Protein AF-A0A966SRJ8-F1 (afdb_monomer_lite)

Foldseek 3Di:
DDPDPVPDDDQDLVNLVVVLVVLVVVLVVVLVVCVVPPDVVSVVVSVVSNVVSVVSVVVSVVPVQDPVNVCVVVVPDDPPDD

pLDDT: mean 76.87, std 17.17, range [34.03, 96.12]

Structure (mmCIF, N/CA/C/O backbone):
data_AF-A0A966SRJ8-F1
#
_entry.id   AF-A0A966SRJ8-F1
#
loop_
_atom_site.group_PDB
_atom_site.id
_atom_site.type_symbol
_atom_site.label_atom_id
_atom_site.label_alt_id
_atom_site.label_comp_id
_atom_site.label_asym_id
_atom_site.label_entity_id
_atom_site.label_seq_id
_atom_site.pdb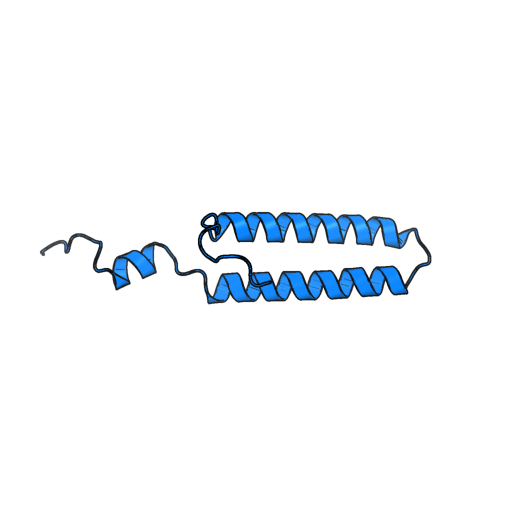x_PDB_ins_code
_atom_site.Cartn_x
_atom_site.Cartn_y
_atom_site.Cartn_z
_atom_site.occupancy
_atom_site.B_iso_or_equiv
_atom_site.auth_seq_id
_atom_site.auth_comp_id
_atom_site.auth_asym_id
_atom_site.auth_atom_id
_atom_site.pdbx_PDB_model_num
ATOM 1 N N . MET A 1 1 ? -19.129 -17.555 -13.601 1.00 34.03 1 MET A N 1
ATOM 2 C CA . MET A 1 1 ? -19.121 -18.409 -12.397 1.00 34.03 1 MET A CA 1
ATOM 3 C C . MET A 1 1 ? -18.810 -17.511 -11.213 1.00 34.03 1 MET A C 1
ATOM 5 O O . MET A 1 1 ? -17.668 -17.090 -11.080 1.00 34.03 1 MET A O 1
ATOM 9 N N . SER A 1 2 ? -19.828 -17.100 -10.454 1.00 48.03 2 SER A N 1
ATOM 10 C CA . SER A 1 2 ? -19.632 -16.384 -9.189 1.00 48.03 2 SER A CA 1
ATOM 11 C C . SER A 1 2 ? -19.063 -17.376 -8.180 1.00 48.03 2 SER A C 1
ATOM 13 O O . SER A 1 2 ? -19.622 -18.460 -8.036 1.00 48.03 2 SER A O 1
ATOM 15 N N . ARG A 1 3 ? -17.938 -17.051 -7.539 1.00 46.75 3 ARG A N 1
ATOM 16 C CA . ARG A 1 3 ? -17.430 -17.866 -6.428 1.00 46.75 3 ARG A CA 1
ATOM 17 C C . ARG A 1 3 ? -18.459 -17.847 -5.298 1.00 46.75 3 ARG A C 1
ATOM 19 O O . ARG A 1 3 ? -19.023 -16.789 -5.016 1.00 46.75 3 ARG A O 1
ATOM 26 N N . ASP A 1 4 ? -18.705 -19.006 -4.694 1.00 45.75 4 ASP A N 1
ATOM 27 C CA . ASP A 1 4 ? -19.569 -19.121 -3.524 1.00 45.75 4 ASP A CA 1
ATOM 28 C C . ASP A 1 4 ? -18.982 -18.288 -2.382 1.00 45.75 4 ASP A C 1
ATOM 30 O O . ASP A 1 4 ? -17.845 -18.488 -1.954 1.00 45.75 4 ASP A O 1
ATOM 34 N N . TRP A 1 5 ? -19.771 -17.341 -1.877 1.00 48.53 5 TRP A N 1
ATOM 35 C CA . TRP A 1 5 ? -19.380 -16.419 -0.804 1.00 48.53 5 TRP A CA 1
ATOM 36 C C . TRP A 1 5 ? -19.036 -17.128 0.521 1.00 48.53 5 TRP A C 1
ATOM 38 O O . TRP A 1 5 ? -18.505 -16.509 1.440 1.00 48.53 5 TRP A O 1
ATOM 48 N N . HIS A 1 6 ? -19.316 -18.428 0.630 1.00 45.59 6 HIS A N 1
ATOM 49 C CA . HIS A 1 6 ? -19.077 -19.242 1.821 1.00 45.59 6 HIS A CA 1
ATOM 50 C C . HIS A 1 6 ? -17.612 -19.674 2.021 1.00 45.59 6 HIS A C 1
ATOM 52 O O . HIS A 1 6 ? -17.281 -20.176 3.091 1.00 45.59 6 HIS A O 1
ATOM 58 N N . GLU A 1 7 ? -16.721 -19.446 1.049 1.00 50.22 7 GLU A N 1
ATOM 59 C CA . GLU A 1 7 ? -15.275 -19.715 1.186 1.00 50.22 7 GLU A CA 1
ATOM 60 C C . GLU A 1 7 ? -14.451 -18.493 1.635 1.00 50.22 7 GLU A C 1
ATOM 62 O O . GLU A 1 7 ? -13.216 -18.534 1.658 1.00 50.22 7 GLU A O 1
ATOM 67 N N . HIS A 1 8 ? -15.094 -17.379 1.992 1.00 49.03 8 HIS A N 1
ATOM 68 C CA . HIS A 1 8 ? -14.373 -16.193 2.438 1.00 49.03 8 HIS A CA 1
ATOM 69 C C . HIS A 1 8 ? -13.780 -16.400 3.837 1.00 49.03 8 HIS A C 1
ATOM 71 O O . HIS A 1 8 ? -14.457 -16.284 4.856 1.00 49.03 8 HIS A O 1
ATOM 77 N 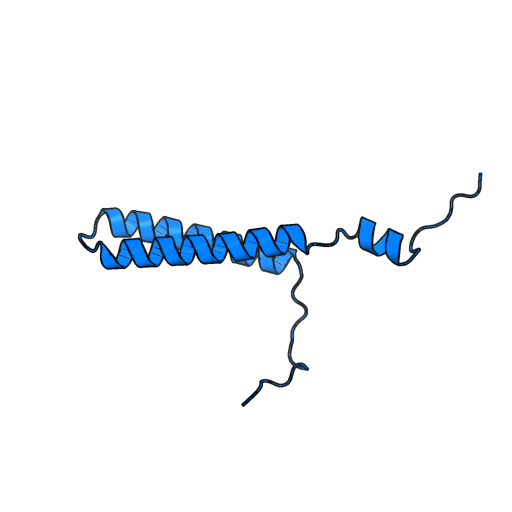N . LYS A 1 9 ? -12.470 -16.678 3.877 1.00 55.75 9 LYS A N 1
ATOM 78 C CA . LYS A 1 9 ? -11.646 -16.478 5.074 1.00 55.75 9 LYS A CA 1
ATOM 79 C C . LYS A 1 9 ? -11.848 -15.035 5.539 1.00 55.75 9 LYS A C 1
ATOM 81 O O . LYS A 1 9 ? -11.626 -14.115 4.753 1.00 55.75 9 LYS A O 1
ATOM 86 N N . TYR A 1 10 ? -12.281 -14.851 6.786 1.00 55.38 10 TYR A 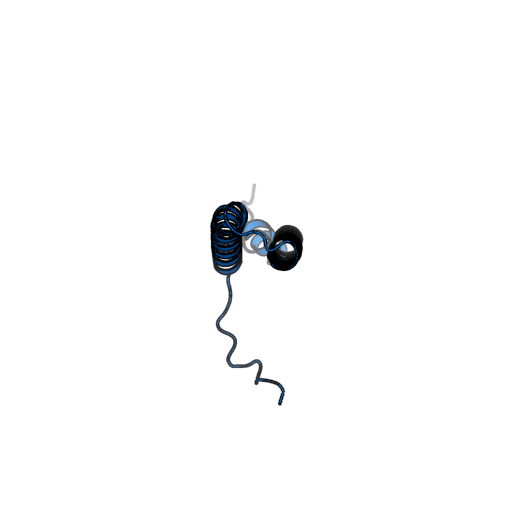N 1
ATOM 87 C CA . TYR A 1 10 ? -12.364 -13.536 7.418 1.00 55.38 10 TYR A CA 1
ATOM 88 C C . TYR A 1 10 ? -11.047 -12.781 7.195 1.00 55.38 10 TYR A C 1
ATOM 90 O O . TYR A 1 10 ? -9.976 -13.274 7.551 1.00 55.38 10 TYR A O 1
ATOM 98 N N . CYS A 1 11 ? -11.126 -11.611 6.564 1.00 65.88 11 CYS A N 1
ATOM 99 C CA . CYS A 1 11 ? -9.987 -10.723 6.387 1.00 65.88 11 CYS A CA 1
ATOM 100 C C . CYS A 1 11 ? -10.091 -9.628 7.449 1.00 65.88 11 CYS A C 1
ATOM 102 O O . CYS A 1 11 ? -11.056 -8.865 7.436 1.00 65.88 11 CYS A O 1
ATOM 104 N N . SER A 1 12 ? -9.156 -9.591 8.401 1.00 75.44 12 SER A N 1
ATOM 105 C CA . SER A 1 12 ? -9.062 -8.486 9.357 1.00 75.44 12 SER A CA 1
ATOM 106 C C . SER A 1 12 ? -8.532 -7.226 8.665 1.00 75.44 12 SER A C 1
ATOM 108 O O . SER A 1 12 ? -7.853 -7.318 7.640 1.00 75.44 12 SER A O 1
ATOM 110 N N . ALA A 1 13 ? -8.803 -6.052 9.243 1.00 79.56 13 ALA A N 1
ATOM 111 C CA . ALA A 1 13 ? -8.189 -4.799 8.797 1.00 79.56 13 ALA A CA 1
ATOM 112 C C . ALA A 1 13 ? -6.653 -4.893 8.823 1.00 79.56 13 ALA A C 1
ATOM 114 O O . ALA A 1 13 ? -5.996 -4.490 7.873 1.00 79.56 13 ALA A O 1
ATOM 115 N N . GLU A 1 14 ? -6.089 -5.557 9.836 1.00 82.56 14 GLU A N 1
ATOM 116 C CA . GLU A 1 14 ? -4.654 -5.847 9.938 1.00 82.56 14 GLU A CA 1
ATOM 117 C C . GLU A 1 14 ? -4.116 -6.650 8.741 1.00 82.56 14 GLU A C 1
ATOM 119 O O . GLU A 1 14 ? -3.077 -6.304 8.187 1.00 82.56 14 GLU A O 1
ATOM 124 N N . ASN A 1 15 ? -4.841 -7.677 8.276 1.00 84.62 15 ASN A N 1
ATOM 125 C CA . ASN A 1 15 ? -4.439 -8.437 7.087 1.00 84.62 15 ASN A CA 1
ATOM 126 C C . ASN A 1 15 ? -4.439 -7.563 5.825 1.00 84.62 15 ASN A C 1
ATOM 128 O O . ASN A 1 15 ? -3.587 -7.740 4.952 1.00 84.62 15 ASN A O 1
ATOM 132 N N . LEU A 1 16 ? -5.396 -6.636 5.714 1.00 86.62 16 LEU A N 1
ATOM 133 C CA . LEU A 1 16 ? -5.466 -5.697 4.597 1.00 86.62 16 LEU A CA 1
ATOM 134 C C . LEU A 1 16 ? -4.332 -4.670 4.657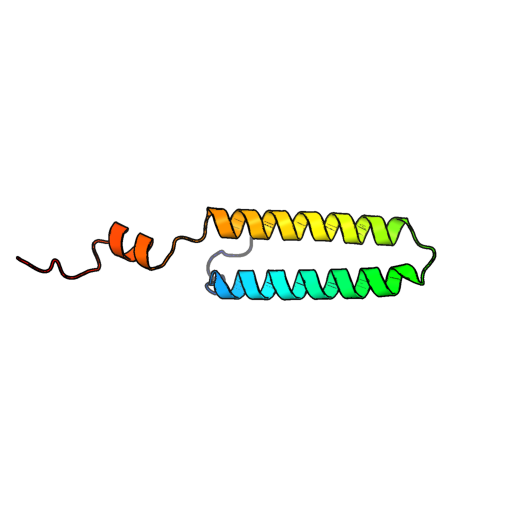 1.00 86.62 16 LEU A C 1
ATOM 136 O O . LEU A 1 16 ? -3.689 -4.442 3.635 1.00 86.62 16 LEU A O 1
ATOM 140 N N . TRP A 1 17 ? -4.038 -4.117 5.835 1.00 90.00 17 TRP A N 1
ATOM 141 C CA . TRP A 1 17 ? -2.907 -3.213 6.050 1.00 90.00 17 TRP A CA 1
ATOM 142 C C . TRP A 1 17 ? -1.574 -3.879 5.716 1.00 90.00 17 TRP A C 1
ATOM 144 O O . TRP A 1 17 ? -0.801 -3.344 4.924 1.00 90.00 17 TRP A O 1
ATOM 154 N N . HIS A 1 18 ? -1.355 -5.107 6.191 1.00 90.94 18 HIS A N 1
ATOM 155 C CA . HIS A 1 18 ? -0.159 -5.870 5.841 1.00 90.94 18 HIS A CA 1
ATOM 156 C C . HIS A 1 18 ? -0.025 -6.105 4.335 1.00 90.94 18 HIS A C 1
ATOM 158 O O . HIS A 1 18 ? 1.078 -6.047 3.787 1.00 90.94 18 HIS A O 1
ATOM 164 N N . TRP A 1 19 ? -1.137 -6.379 3.650 1.00 92.69 19 TRP A N 1
ATOM 165 C CA . TRP A 1 19 ? -1.128 -6.522 2.201 1.00 92.69 19 TRP A CA 1
ATOM 166 C C . TRP A 1 19 ? -0.791 -5.197 1.505 1.00 92.69 19 TRP A C 1
ATOM 168 O O . TRP A 1 19 ? 0.026 -5.202 0.586 1.00 92.69 19 TRP A O 1
ATOM 178 N N . VAL A 1 20 ? -1.368 -4.074 1.949 1.00 92.69 20 VAL A N 1
ATOM 179 C CA . VAL A 1 20 ? -1.060 -2.731 1.427 1.00 92.69 20 VAL A CA 1
ATOM 180 C C . VAL A 1 20 ? 0.436 -2.443 1.544 1.00 92.69 20 VAL A C 1
ATOM 182 O O . VAL A 1 20 ? 1.054 -2.105 0.534 1.00 92.69 20 VAL A O 1
ATOM 185 N N . ASP A 1 21 ? 1.034 -2.669 2.713 1.00 93.38 21 ASP A N 1
ATOM 186 C CA . ASP A 1 21 ? 2.465 -2.439 2.945 1.00 93.38 21 ASP A CA 1
ATOM 187 C C . ASP A 1 21 ? 3.337 -3.265 1.994 1.00 93.38 21 ASP A C 1
ATOM 189 O O . ASP A 1 21 ? 4.221 -2.731 1.321 1.00 93.38 21 ASP A O 1
ATOM 193 N N . GLN A 1 22 ? 3.032 -4.560 1.850 1.00 96.12 22 GLN A N 1
ATOM 194 C CA . GLN A 1 22 ? 3.741 -5.436 0.912 1.00 96.12 22 GLN A CA 1
ATOM 195 C C . GLN A 1 22 ? 3.619 -4.956 -0.537 1.00 96.12 22 GLN A C 1
ATOM 197 O O . GLN A 1 22 ? 4.566 -5.074 -1.316 1.00 96.12 22 GLN A O 1
ATOM 202 N N . GLN A 1 23 ? 2.451 -4.445 -0.938 1.00 95.25 23 GLN A N 1
ATOM 203 C CA . GLN A 1 23 ? 2.273 -3.908 -2.284 1.00 95.25 23 GLN A CA 1
ATOM 204 C C . GLN A 1 23 ? 3.079 -2.628 -2.496 1.00 95.25 23 GLN A C 1
ATOM 206 O O . GLN A 1 23 ? 3.678 -2.474 -3.561 1.00 95.25 23 GLN A O 1
ATOM 211 N N . VAL A 1 24 ? 3.113 -1.730 -1.509 1.00 93.94 24 VAL A N 1
ATOM 212 C CA . VAL A 1 24 ? 3.916 -0.503 -1.571 1.00 93.94 24 VAL A CA 1
ATOM 213 C C . VAL A 1 24 ? 5.395 -0.849 -1.722 1.00 93.94 24 VAL A C 1
ATOM 215 O O . VAL A 1 24 ? 6.021 -0.377 -2.670 1.00 93.94 24 VAL A O 1
ATOM 218 N N . GLU A 1 25 ? 5.921 -1.743 -0.883 1.00 95.50 25 GLU A N 1
ATOM 219 C CA . GLU A 1 25 ? 7.323 -2.175 -0.932 1.00 95.50 25 GLU A CA 1
ATOM 220 C C . GLU A 1 25 ? 7.692 -2.777 -2.300 1.00 95.50 25 GLU A C 1
ATOM 222 O O . GLU A 1 25 ? 8.691 -2.395 -2.914 1.00 95.50 25 GLU A O 1
ATOM 227 N N . GLN A 1 26 ? 6.846 -3.664 -2.837 1.00 94.88 26 GLN A N 1
ATOM 228 C CA . GLN A 1 26 ? 7.058 -4.265 -4.159 1.00 94.88 26 GLN A CA 1
ATOM 229 C C . GLN A 1 26 ? 7.083 -3.224 -5.282 1.00 94.88 26 GLN A C 1
ATOM 231 O O . GLN A 1 26 ? 7.884 -3.331 -6.212 1.00 94.88 26 GLN A O 1
ATOM 236 N N . ILE A 1 27 ? 6.193 -2.231 -5.233 1.00 93.31 27 ILE A N 1
ATOM 237 C CA . ILE A 1 27 ? 6.123 -1.179 -6.252 1.00 93.31 27 ILE A CA 1
ATOM 238 C C . ILE A 1 27 ? 7.348 -0.271 -6.168 1.00 93.31 27 ILE A C 1
ATOM 240 O O . ILE A 1 27 ? 7.888 0.110 -7.204 1.00 93.31 27 ILE A O 1
ATOM 244 N N . GLU A 1 28 ? 7.794 0.072 -4.963 1.00 92.31 28 GLU A N 1
ATOM 245 C CA . GLU A 1 28 ? 8.965 0.924 -4.758 1.00 92.31 28 GLU A CA 1
ATOM 246 C C . GLU A 1 28 ? 10.249 0.232 -5.211 1.00 92.31 28 GLU A C 1
ATOM 248 O O . GLU A 1 28 ? 11.012 0.819 -5.980 1.00 92.31 28 GLU A O 1
ATOM 253 N N . SER A 1 29 ? 10.417 -1.047 -4.869 1.00 92.81 29 SER A N 1
ATOM 254 C CA . SER A 1 29 ? 11.514 -1.870 -5.382 1.00 92.81 29 SER A CA 1
ATOM 255 C C . SER A 1 29 ? 11.495 -1.952 -6.915 1.00 92.81 29 SER A C 1
ATOM 257 O O . SER A 1 29 ? 12.513 -1.699 -7.562 1.00 92.81 29 SER A O 1
ATOM 259 N N . ALA A 1 30 ? 10.330 -2.195 -7.523 1.00 91.12 30 ALA A N 1
ATOM 260 C CA . ALA A 1 30 ? 10.195 -2.248 -8.978 1.00 91.12 30 ALA A CA 1
ATOM 261 C C . ALA A 1 30 ? 10.446 -0.889 -9.660 1.00 91.12 30 ALA A C 1
ATOM 263 O O . ALA A 1 30 ? 10.956 -0.846 -10.781 1.00 91.12 30 ALA A O 1
ATOM 264 N N . LEU A 1 31 ? 10.092 0.227 -9.013 1.00 89.31 31 LEU A N 1
ATOM 265 C CA . LEU A 1 31 ? 10.386 1.573 -9.508 1.00 89.31 31 LEU A CA 1
ATOM 266 C C . LEU A 1 31 ? 11.886 1.863 -9.464 1.00 89.31 31 LEU A C 1
ATOM 268 O O . LEU A 1 31 ? 12.405 2.462 -10.406 1.00 89.31 31 LEU A O 1
ATOM 272 N N . ASP A 1 32 ? 12.579 1.429 -8.414 1.00 89.31 32 ASP A N 1
ATOM 273 C CA . ASP A 1 32 ? 14.032 1.552 -8.308 1.00 89.31 32 ASP A CA 1
ATOM 274 C C . ASP A 1 32 ? 14.753 0.729 -9.380 1.00 89.31 32 ASP A C 1
ATOM 276 O O . ASP A 1 32 ? 15.627 1.255 -10.071 1.00 89.31 32 ASP A O 1
ATOM 280 N N . GLU A 1 33 ? 14.320 -0.507 -9.629 1.00 87.12 33 GLU A N 1
ATOM 281 C CA . GLU A 1 33 ? 14.815 -1.310 -10.754 1.00 87.12 33 GLU A CA 1
ATOM 282 C C . GLU A 1 33 ? 14.520 -0.639 -12.107 1.00 87.12 33 GLU A C 1
ATOM 284 O O . GLU A 1 33 ? 15.383 -0.561 -12.989 1.00 87.12 33 GLU A O 1
ATOM 289 N N . ALA A 1 34 ? 13.319 -0.076 -12.268 1.00 84.62 34 ALA A N 1
ATOM 290 C CA . ALA A 1 34 ? 12.906 0.612 -13.485 1.00 84.62 34 ALA A CA 1
ATOM 291 C C . ALA A 1 34 ? 13.651 1.933 -13.729 1.00 84.62 34 ALA A C 1
ATOM 293 O O . ALA A 1 34 ? 13.684 2.393 -14.870 1.00 84.62 34 ALA A O 1
ATOM 294 N N . LYS A 1 35 ? 14.278 2.559 -12.722 1.00 78.31 35 LYS A N 1
ATOM 295 C CA . LYS A 1 35 ? 15.159 3.726 -12.943 1.00 78.31 35 LYS A CA 1
ATOM 296 C C . LYS A 1 35 ? 16.353 3.366 -13.825 1.00 78.31 35 LYS A C 1
ATOM 298 O O . LYS A 1 35 ? 16.815 4.210 -14.590 1.00 78.31 35 LYS A O 1
ATOM 303 N N . HIS A 1 36 ? 16.813 2.119 -13.753 1.00 73.75 36 HIS A N 1
ATOM 304 C CA . HIS A 1 36 ? 17.914 1.611 -14.565 1.00 73.75 36 HIS A CA 1
ATOM 305 C C . HIS A 1 36 ? 17.465 1.107 -15.947 1.00 73.75 36 HIS A C 1
ATOM 307 O O . HIS A 1 36 ? 18.298 0.961 -16.842 1.00 73.75 36 HIS A O 1
ATOM 313 N N . ALA A 1 37 ? 16.162 0.897 -16.157 1.00 66.56 37 ALA A N 1
ATOM 314 C CA . ALA A 1 37 ? 15.587 0.460 -17.426 1.00 66.56 37 ALA A CA 1
ATOM 315 C C . ALA A 1 37 ? 14.949 1.631 -18.207 1.00 66.56 37 ALA A C 1
ATOM 317 O O . ALA A 1 37 ? 14.126 2.382 -17.687 1.00 66.56 37 ALA A O 1
ATOM 318 N N . GLN A 1 38 ? 15.262 1.776 -19.500 1.00 65.81 38 GLN A N 1
ATOM 319 C CA . GLN A 1 38 ? 14.632 2.772 -20.390 1.00 65.81 38 GLN A CA 1
ATOM 320 C C . GLN A 1 38 ? 13.223 2.341 -20.854 1.00 65.81 38 GLN A C 1
ATOM 322 O O . GLN A 1 38 ? 12.949 2.264 -22.049 1.00 65.81 38 GLN A O 1
ATOM 327 N N . CYS A 1 39 ? 12.313 2.031 -19.927 1.00 81.00 39 CYS A N 1
ATOM 328 C CA . CYS A 1 39 ? 10.936 1.658 -20.265 1.00 81.00 39 CYS A CA 1
ATOM 329 C C . CYS A 1 39 ? 9.920 2.547 -19.536 1.00 81.00 39 CYS A C 1
ATOM 331 O O . CYS A 1 39 ? 9.453 2.233 -18.441 1.00 81.00 39 CYS A O 1
ATOM 333 N N . GLU A 1 40 ? 9.564 3.674 -20.154 1.00 84.06 40 GLU A N 1
ATOM 334 C CA . GLU A 1 40 ? 8.612 4.642 -19.589 1.00 84.06 40 GLU A CA 1
ATOM 335 C C . GLU A 1 40 ? 7.191 4.072 -19.433 1.00 84.06 40 GLU A C 1
ATOM 337 O O . GLU A 1 40 ? 6.507 4.366 -18.455 1.00 84.06 40 GLU A O 1
ATOM 342 N N . SER A 1 41 ? 6.753 3.180 -20.329 1.00 85.88 41 SER A N 1
ATOM 343 C CA . SER A 1 41 ? 5.444 2.515 -20.212 1.00 85.88 41 SER A CA 1
ATOM 344 C C . SER A 1 41 ? 5.344 1.618 -18.971 1.00 85.88 41 SER A C 1
ATOM 346 O O . SER A 1 41 ? 4.284 1.526 -18.345 1.00 85.88 41 SER A O 1
ATOM 348 N N . TYR A 1 42 ? 6.455 0.990 -18.577 1.00 87.06 42 TYR A N 1
ATOM 349 C CA . TYR A 1 42 ? 6.527 0.183 -17.364 1.00 87.06 42 TYR A CA 1
ATOM 350 C C . TYR A 1 42 ? 6.426 1.051 -16.103 1.00 87.06 42 TYR A C 1
ATOM 352 O O . TYR A 1 42 ? 5.610 0.760 -15.228 1.00 87.06 42 TYR A O 1
ATOM 360 N N . LYS A 1 43 ? 7.150 2.179 -16.049 1.00 87.25 43 LYS A N 1
ATOM 361 C CA . LYS A 1 43 ? 7.047 3.149 -14.941 1.00 87.25 43 LYS A CA 1
ATOM 362 C C . LYS A 1 43 ? 5.623 3.680 -14.776 1.00 87.25 43 LYS A C 1
ATOM 364 O O . LYS A 1 43 ? 5.110 3.711 -13.662 1.00 87.25 43 LYS A O 1
ATOM 369 N N . MET A 1 44 ? 4.952 4.024 -15.878 1.00 90.19 44 MET A N 1
ATOM 370 C CA . MET A 1 44 ? 3.555 4.477 -15.844 1.00 90.19 44 MET A CA 1
ATOM 371 C C . MET A 1 44 ? 2.607 3.426 -15.255 1.00 90.19 44 MET A C 1
ATOM 373 O O . MET A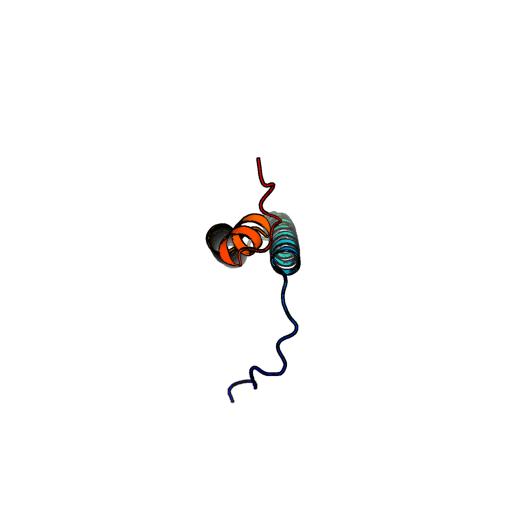 1 44 ? 1.697 3.767 -14.503 1.00 90.19 44 MET A O 1
ATOM 377 N N . THR A 1 45 ? 2.845 2.145 -15.542 1.00 92.06 45 THR A N 1
ATOM 378 C CA . THR A 1 45 ? 2.052 1.044 -14.976 1.00 92.06 45 THR A CA 1
ATOM 379 C C . THR A 1 45 ? 2.285 0.905 -13.468 1.00 92.06 45 THR A C 1
ATOM 381 O O . THR A 1 45 ? 1.332 0.706 -12.715 1.00 92.06 45 THR A O 1
ATOM 384 N N . LEU A 1 46 ? 3.530 1.060 -13.005 1.00 91.75 46 LEU A N 1
ATOM 385 C CA . LEU A 1 46 ? 3.862 1.050 -11.576 1.00 91.75 46 LEU A CA 1
ATOM 386 C C . LEU A 1 46 ? 3.217 2.225 -10.828 1.00 91.75 46 LEU A C 1
ATOM 388 O O . LEU A 1 46 ? 2.667 2.024 -9.747 1.00 91.75 46 LEU A O 1
ATOM 392 N N . PHE A 1 47 ? 3.199 3.423 -11.419 1.00 91.62 47 PHE A N 1
ATOM 393 C CA . PHE A 1 47 ? 2.493 4.571 -10.841 1.00 91.62 47 PHE A CA 1
ATOM 394 C C . PHE A 1 47 ? 0.980 4.351 -10.760 1.00 91.62 47 PHE A C 1
ATOM 396 O O . PHE A 1 47 ? 0.390 4.613 -9.715 1.00 91.62 47 PHE A O 1
ATOM 403 N N . ALA A 1 48 ? 0.360 3.806 -11.810 1.00 92.75 48 ALA A N 1
ATOM 404 C CA . ALA A 1 48 ? -1.062 3.468 -11.782 1.00 92.75 48 ALA A CA 1
ATOM 405 C C . ALA A 1 48 ? -1.379 2.430 -10.692 1.00 92.75 48 ALA A C 1
ATOM 407 O O . ALA A 1 48 ? -2.366 2.559 -9.970 1.00 92.75 48 ALA A O 1
ATOM 408 N N . ARG A 1 49 ? -0.512 1.422 -10.520 1.00 93.94 49 ARG A N 1
ATOM 409 C CA . ARG A 1 49 ? -0.648 0.430 -9.444 1.00 93.94 49 ARG A CA 1
ATOM 410 C C . ARG A 1 49 ? -0.511 1.076 -8.063 1.00 93.94 49 ARG A C 1
ATOM 412 O O . ARG A 1 49 ? -1.290 0.738 -7.177 1.00 93.94 49 ARG A O 1
ATOM 419 N N . LYS A 1 50 ? 0.417 2.025 -7.888 1.00 93.25 50 LYS A N 1
ATOM 420 C CA . LYS A 1 50 ? 0.565 2.790 -6.638 1.00 93.25 50 LYS A CA 1
ATOM 421 C C . LYS A 1 50 ? -0.714 3.556 -6.304 1.00 93.25 50 LYS A C 1
ATOM 423 O O . LYS A 1 50 ? -1.192 3.460 -5.182 1.00 93.25 50 LYS A O 1
ATOM 428 N N . GLU A 1 51 ? -1.309 4.235 -7.285 1.00 94.69 51 GLU A N 1
ATOM 429 C CA . GLU A 1 51 ? -2.572 4.962 -7.098 1.00 94.69 51 GLU A CA 1
ATOM 430 C C . GLU A 1 51 ? -3.720 4.031 -6.670 1.00 94.69 51 GLU A C 1
ATOM 432 O O . GLU A 1 51 ? -4.505 4.375 -5.788 1.00 94.69 51 GLU A O 1
ATOM 437 N N . MET A 1 52 ? -3.812 2.831 -7.254 1.00 94.50 52 MET A N 1
ATOM 438 C CA . MET A 1 52 ? -4.820 1.842 -6.853 1.00 94.50 52 MET A CA 1
ATOM 439 C C . MET A 1 52 ? -4.637 1.390 -5.402 1.00 94.50 52 MET A C 1
ATOM 441 O O . MET A 1 52 ? -5.618 1.311 -4.667 1.00 94.50 52 MET A O 1
ATOM 445 N N . VAL A 1 53 ? -3.397 1.117 -4.982 1.00 93.94 53 VAL A N 1
ATOM 446 C CA . VAL A 1 53 ? -3.089 0.730 -3.596 1.00 93.94 53 VAL A CA 1
ATOM 447 C C . VAL A 1 53 ? -3.421 1.866 -2.629 1.00 93.94 53 VAL A C 1
ATOM 449 O O . VAL A 1 53 ? -4.032 1.607 -1.597 1.00 93.94 53 VAL A O 1
ATOM 452 N N . SER A 1 54 ? -3.119 3.120 -2.983 1.00 93.06 54 SER A N 1
ATOM 453 C CA . SER A 1 54 ? -3.512 4.285 -2.180 1.00 93.06 54 SER A CA 1
ATOM 454 C C . SER A 1 54 ? -5.027 4.385 -2.007 1.00 93.06 54 SER A C 1
ATOM 456 O O . SER A 1 54 ? -5.487 4.533 -0.885 1.00 93.06 54 SER A O 1
ATOM 458 N N . LYS A 1 55 ? -5.819 4.194 -3.071 1.00 93.75 55 LYS A N 1
ATOM 459 C CA . LYS A 1 55 ? -7.291 4.193 -2.957 1.00 93.75 55 LYS A CA 1
ATOM 460 C C . LYS A 1 55 ? -7.821 3.076 -2.060 1.00 93.75 55 LYS A C 1
ATOM 462 O O . LYS A 1 55 ? -8.831 3.259 -1.390 1.00 93.75 55 LYS A O 1
ATOM 467 N N . ILE A 1 56 ? -7.167 1.914 -2.064 1.00 89.69 56 ILE A N 1
ATOM 468 C CA . ILE A 1 56 ? -7.516 0.814 -1.157 1.00 89.69 56 ILE A CA 1
ATOM 469 C C . ILE A 1 56 ? -7.194 1.207 0.287 1.00 89.69 56 ILE A C 1
ATOM 471 O O . ILE A 1 56 ? -8.023 0.977 1.159 1.00 89.69 56 ILE A O 1
ATOM 475 N N . ALA A 1 57 ? -6.039 1.826 0.536 1.00 90.38 57 ALA A N 1
ATOM 476 C CA . ALA A 1 57 ? -5.672 2.323 1.860 1.00 90.38 57 ALA A CA 1
ATOM 477 C C . ALA A 1 57 ? -6.662 3.385 2.366 1.00 90.38 57 ALA A C 1
ATOM 479 O O . ALA A 1 57 ? -7.145 3.268 3.487 1.00 90.38 57 ALA A O 1
ATOM 480 N N . ASP A 1 58 ? -7.033 4.353 1.524 1.00 90.38 58 ASP A N 1
ATOM 481 C CA . ASP A 1 58 ? -8.035 5.374 1.855 1.00 90.38 58 ASP A CA 1
ATOM 482 C C . ASP A 1 58 ? -9.381 4.729 2.214 1.00 90.38 58 ASP A C 1
ATOM 484 O O . ASP A 1 58 ? -9.985 5.056 3.234 1.00 90.38 58 ASP A O 1
ATOM 488 N N . TRP A 1 59 ? -9.820 3.739 1.430 1.00 88.69 59 TRP A N 1
ATOM 489 C CA . TRP A 1 59 ? -11.038 2.991 1.732 1.00 88.69 59 TRP A CA 1
ATOM 490 C C . TRP A 1 59 ? -10.942 2.238 3.065 1.00 88.69 59 TRP A C 1
ATOM 492 O O . TRP A 1 59 ? -11.912 2.231 3.820 1.00 88.69 59 TRP A O 1
ATOM 502 N N . ILE A 1 60 ? -9.796 1.623 3.383 1.00 86.06 60 ILE A N 1
ATOM 503 C CA . ILE A 1 60 ? -9.594 0.962 4.680 1.00 86.06 60 ILE A CA 1
ATOM 504 C C . ILE A 1 60 ? -9.694 1.994 5.804 1.00 86.06 60 ILE A C 1
ATOM 506 O O . ILE A 1 60 ? -10.441 1.754 6.739 1.00 86.06 60 ILE A O 1
ATOM 510 N N . IL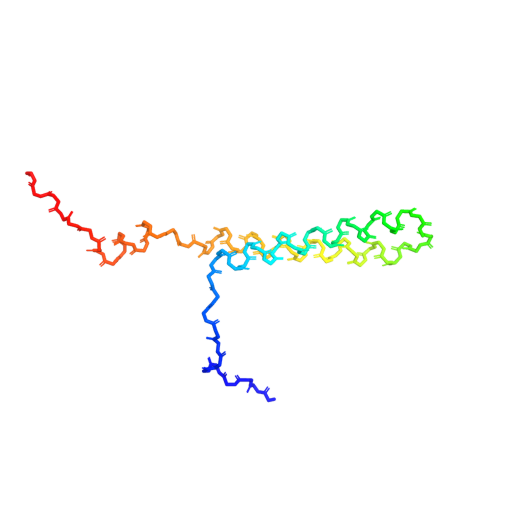E A 1 61 ? -9.047 3.156 5.691 1.00 86.31 61 ILE A N 1
ATOM 511 C CA . ILE A 1 61 ? -9.125 4.230 6.699 1.00 86.31 61 ILE A CA 1
ATOM 512 C C . ILE A 1 61 ? -10.575 4.670 6.934 1.00 86.31 61 ILE A C 1
ATOM 514 O O . ILE A 1 61 ? -10.990 4.854 8.074 1.00 86.31 61 ILE A O 1
ATOM 518 N N . GLU A 1 62 ? -11.356 4.829 5.866 1.00 85.50 62 GLU A N 1
ATOM 519 C CA . GLU A 1 62 ? -12.755 5.263 5.955 1.00 85.50 62 GLU A CA 1
ATOM 520 C C . GLU A 1 62 ? -13.697 4.195 6.534 1.00 85.50 62 GLU A C 1
ATOM 522 O O . GLU A 1 62 ? -14.764 4.532 7.047 1.00 85.50 62 GLU A O 1
ATOM 527 N N . ASN A 1 63 ? -13.342 2.910 6.420 1.00 80.62 63 ASN A N 1
ATOM 528 C CA . ASN A 1 63 ? -14.230 1.787 6.746 1.00 80.62 63 ASN A CA 1
ATOM 529 C C . ASN A 1 63 ? -13.734 0.929 7.917 1.00 80.62 63 ASN A C 1
ATOM 531 O O . ASN A 1 63 ? -14.476 0.067 8.401 1.00 80.62 63 ASN A O 1
ATOM 535 N N . GLU A 1 64 ? -12.511 1.149 8.393 1.00 78.75 64 GLU A N 1
ATOM 536 C CA . GLU A 1 64 ? -11.972 0.530 9.594 1.00 78.75 64 GLU A CA 1
ATOM 537 C C . GLU A 1 64 ? -12.726 1.089 10.798 1.00 78.75 64 GLU A C 1
ATOM 539 O O . GLU A 1 64 ? -12.421 2.143 11.344 1.00 78.75 64 GLU A O 1
ATOM 544 N N . THR A 1 65 ? -13.771 0.369 11.199 1.00 69.75 65 THR A N 1
ATOM 545 C CA . THR A 1 65 ? -14.453 0.647 12.457 1.00 69.75 65 THR A CA 1
ATOM 546 C C . THR A 1 65 ? -13.549 0.159 13.575 1.00 69.75 65 THR A C 1
ATOM 548 O O . THR A 1 65 ? -13.232 -1.033 13.650 1.00 69.75 65 THR A O 1
ATOM 551 N N . THR A 1 66 ? -13.134 1.063 14.452 1.00 65.81 66 THR A N 1
ATOM 552 C CA . THR A 1 66 ? -12.303 0.679 15.593 1.00 65.81 66 THR A CA 1
ATOM 553 C C . THR A 1 66 ? -13.072 -0.296 16.487 1.00 65.81 66 THR A C 1
ATOM 555 O O . THR A 1 66 ? -14.298 -0.225 16.614 1.00 65.81 66 THR A O 1
ATOM 558 N N . LEU A 1 67 ? -12.369 -1.207 17.167 1.00 60.25 67 LEU A N 1
ATOM 559 C CA . LEU A 1 67 ? -13.016 -2.115 18.125 1.00 60.25 67 LEU A CA 1
ATOM 560 C C . LEU A 1 67 ? -13.800 -1.350 19.207 1.00 60.25 67 LEU A C 1
ATOM 562 O O . LEU A 1 67 ? -14.823 -1.845 19.670 1.00 60.25 67 LEU A O 1
ATOM 566 N N . GLY A 1 68 ? -13.373 -0.131 19.560 1.00 57.25 68 GLY A N 1
ATOM 567 C CA . GLY A 1 68 ? -14.092 0.752 20.482 1.00 57.25 68 GLY A CA 1
ATOM 568 C C . GLY A 1 68 ? -15.424 1.268 19.928 1.00 57.25 68 GLY A C 1
ATOM 569 O O . GLY A 1 68 ? -16.420 1.302 20.650 1.00 57.25 68 GLY A O 1
ATOM 570 N N . GLU A 1 69 ? -15.489 1.606 18.641 1.00 66.19 69 GLU A N 1
ATOM 571 C CA . GLU A 1 69 ? -16.739 2.003 17.978 1.00 66.19 69 GLU A CA 1
ATOM 572 C C . GLU A 1 69 ? -17.698 0.821 17.814 1.00 66.19 69 GLU A C 1
ATOM 574 O O . GLU A 1 69 ? -18.905 0.976 18.005 1.00 66.19 69 GLU A O 1
ATOM 579 N N . VAL A 1 70 ? -17.175 -0.377 17.531 1.00 63.78 70 VAL A N 1
ATOM 580 C CA . VAL A 1 70 ? -17.980 -1.608 17.522 1.00 63.78 70 VAL A CA 1
ATOM 581 C C . VAL A 1 70 ? -18.513 -1.907 18.924 1.00 63.78 70 VAL A C 1
ATOM 583 O O . VAL A 1 70 ? -19.708 -2.147 19.072 1.00 63.78 70 VAL A O 1
ATOM 586 N N . ALA A 1 71 ? -17.671 -1.833 19.957 1.00 59.12 71 ALA A N 1
ATOM 587 C CA . ALA A 1 71 ? -18.071 -2.063 21.344 1.00 59.12 71 ALA A CA 1
ATOM 588 C C . ALA A 1 71 ? -19.162 -1.079 21.798 1.00 59.12 71 ALA A C 1
ATOM 590 O O . ALA A 1 71 ? -20.185 -1.495 22.336 1.00 59.12 71 ALA A O 1
ATOM 591 N N . THR A 1 72 ? -19.006 0.207 21.476 1.00 65.69 72 THR A N 1
ATOM 592 C CA . THR A 1 72 ? -19.997 1.252 21.781 1.00 65.69 72 THR A CA 1
ATOM 593 C C . THR A 1 72 ? -21.313 1.019 21.035 1.00 65.69 72 THR A C 1
ATOM 595 O O . THR A 1 72 ? -22.388 1.100 21.623 1.00 65.69 72 THR A O 1
ATOM 598 N N . ARG A 1 73 ? -21.248 0.678 19.741 1.00 68.31 73 ARG A N 1
ATOM 599 C CA . ARG A 1 73 ? -22.429 0.404 18.906 1.00 68.31 73 ARG A CA 1
ATOM 600 C C . ARG A 1 73 ? -23.209 -0.833 19.356 1.00 68.31 73 ARG A C 1
ATOM 602 O O . ARG A 1 73 ? -24.409 -0.910 19.108 1.00 68.31 73 ARG A O 1
ATOM 609 N N . TRP A 1 74 ? -22.531 -1.804 19.957 1.00 76.31 74 TRP A N 1
ATOM 610 C CA . TRP A 1 74 ? -23.129 -3.058 20.414 1.00 76.31 74 TRP A CA 1
ATOM 611 C C . TRP A 1 74 ? -23.432 -3.061 21.916 1.00 76.31 74 TRP A C 1
ATOM 613 O O . TRP A 1 74 ? -23.822 -4.100 22.441 1.00 76.31 74 TRP A O 1
ATOM 623 N N . GLU A 1 75 ? -23.262 -1.920 22.596 1.00 73.44 75 GLU A N 1
ATOM 624 C CA . GLU A 1 75 ? -23.421 -1.784 24.052 1.00 73.44 75 GLU A CA 1
ATOM 625 C C . GLU A 1 75 ? -22.577 -2.810 24.838 1.00 73.44 75 GLU A C 1
ATOM 627 O O . GLU A 1 75 ? -22.929 -3.244 25.933 1.00 73.44 75 GLU A O 1
ATOM 632 N N . LEU A 1 76 ? -21.437 -3.211 24.267 1.00 64.81 76 LEU A N 1
ATOM 633 C CA . LEU A 1 76 ? -20.485 -4.133 24.873 1.00 64.81 76 LEU A CA 1
ATOM 634 C C . LEU A 1 76 ? -19.500 -3.328 25.724 1.00 64.81 76 LEU A C 1
ATOM 636 O O . LEU A 1 76 ? -18.399 -2.995 25.293 1.00 64.81 76 LEU A O 1
ATOM 640 N N . GLY A 1 77 ? -19.925 -2.996 26.937 1.00 56.12 77 GLY A N 1
ATOM 641 C CA . GLY A 1 77 ? -19.118 -2.342 27.962 1.00 56.12 77 GLY A CA 1
ATOM 642 C C . GLY A 1 77 ? -19.957 -2.179 29.220 1.00 56.12 77 GLY A C 1
ATOM 643 O O . GLY A 1 77 ? -21.099 -1.728 29.136 1.00 56.12 77 GLY A O 1
ATOM 644 N N . GLU A 1 78 ? -19.432 -2.603 30.370 1.00 57.84 78 GLU A N 1
ATOM 645 C CA . GLU A 1 78 ? -20.112 -2.420 31.652 1.00 57.84 78 GLU A CA 1
ATOM 646 C C . GLU A 1 78 ? -20.421 -0.929 31.831 1.00 57.84 78 GLU A C 1
ATOM 648 O O . GLU A 1 78 ? -19.527 -0.085 31.769 1.00 57.84 78 GLU A O 1
ATOM 653 N N . LYS A 1 79 ? -21.704 -0.592 32.009 1.00 51.31 79 LYS A N 1
ATOM 654 C CA . LYS A 1 79 ? -22.064 0.703 32.578 1.00 51.31 79 LYS A CA 1
ATOM 655 C C . LYS A 1 79 ? -21.498 0.687 33.992 1.00 51.31 79 LYS A C 1
ATOM 657 O O . LYS A 1 79 ? -22.053 -0.002 34.843 1.00 51.31 79 LYS A O 1
ATOM 662 N N . GLU A 1 80 ? -20.396 1.390 34.227 1.00 48.53 80 GLU A N 1
ATOM 663 C CA . GLU A 1 80 ? -20.057 1.785 35.589 1.00 48.53 80 GLU A CA 1
ATOM 664 C C . GLU A 1 80 ? -21.237 2.625 36.098 1.00 48.53 80 GLU A C 1
ATOM 666 O O . GLU A 1 80 ? -21.520 3.712 35.591 1.00 48.53 80 GLU A O 1
ATOM 671 N N . GLU A 1 81 ? -22.010 2.039 37.011 1.00 46.44 81 GLU A N 1
ATOM 672 C CA . GLU A 1 81 ? -23.001 2.749 37.810 1.00 46.44 81 GLU A CA 1
ATOM 673 C C . GLU A 1 81 ? -22.238 3.626 38.816 1.00 46.44 81 GLU A C 1
ATOM 675 O O . GLU A 1 81 ? -21.666 3.105 39.774 1.00 46.44 81 GLU A O 1
ATOM 680 N N . GLU A 1 82 ? -22.235 4.944 38.601 1.00 41.53 82 GLU A N 1
ATOM 681 C CA . GLU A 1 82 ? -22.049 5.948 39.663 1.00 41.53 82 GLU A CA 1
ATOM 682 C C . GLU A 1 82 ? -23.346 6.733 39.890 1.00 41.53 82 GLU A C 1
ATOM 684 O O . GLU A 1 82 ? -23.962 7.189 38.895 1.00 41.53 82 GLU A O 1
#

Radius of gyration: 19.71 Å; chains: 1; bounding box: 41×26×60 Å

Secondary structure (DSSP, 8-state):
-PPPGGG-----HHHHHHHHHHHHHHHHHHHHHHHHS--HHHHHHHHHHHHHHHHHHHHHHHH---HHHHHHHTT-S-----

Sequence (82 aa):
MSRDWHEHKYCSAENLWHWVDQQVEQIESALDEAKHAQCESYKMTLFARKEMVSKIADWIIENETTLGEVATRWELGEKEEE